Protein AF-A0A2U3EX97-F1 (afdb_monomer_lite)

Sequence (163 aa):
MAGKIGCCSQTVSLWTEAEKDILRATYETGIDTKLICAMLPDRAPQSVTVMARNMGLSRPESIWRQDEIDVLNTYYPAEGKKIAARLPGRGPEAVKLKANELGIKFQGDDLYRVWSEEEWTLLAQNHLLPFARLRELFPQRSRASVSMARRRFRRNMYASHRK

Foldseek 3Di:
DDDDDPCPPPDPDDDDVVLVVLCVVAQAVQHDLVVNCVVVVVDDSVRSVVVCVVVVGHYPLLDQDPVNVVLLQPPCQACNLVCQVVPPSDHSVNSNVVCVVVVNDNCDDQQPHDQDPVNLVLCVVCLPPDLVVQCVVCVSHDSVNSVVSSVVNVVVVVVVVPD

pLDDT: mean 81.88, std 14.7, range [32.34, 94.19]

Structure (mmCIF, N/CA/C/O backbone):
data_AF-A0A2U3EX97-F1
#
_entry.id   AF-A0A2U3EX97-F1
#
loop_
_atom_site.group_PDB
_atom_site.id
_atom_site.type_symbol
_atom_site.label_atom_id
_atom_site.label_alt_id
_atom_site.label_comp_id
_atom_site.label_asym_id
_atom_site.label_entity_id
_atom_site.label_seq_id
_atom_site.pdbx_PDB_ins_code
_atom_site.Cartn_x
_atom_site.Cartn_y
_atom_site.Cartn_z
_atom_site.occupancy
_atom_site.B_iso_or_equiv
_atom_site.auth_seq_id
_atom_site.auth_comp_id
_atom_site.auth_asym_id
_atom_site.auth_atom_id
_atom_site.pdbx_PDB_model_num
ATOM 1 N N . MET A 1 1 ? 63.111 -13.065 -7.209 1.00 34.72 1 MET A N 1
ATOM 2 C CA . MET A 1 1 ? 61.825 -13.683 -7.597 1.00 34.72 1 MET A CA 1
ATOM 3 C C . MET A 1 1 ? 60.706 -12.871 -6.966 1.00 34.72 1 MET A C 1
ATOM 5 O O . MET A 1 1 ? 60.416 -13.056 -5.793 1.00 34.72 1 MET A O 1
ATOM 9 N N . ALA A 1 2 ? 60.181 -11.882 -7.692 1.00 32.34 2 ALA A N 1
ATOM 10 C CA . ALA A 1 2 ? 59.128 -10.999 -7.196 1.00 32.34 2 ALA A CA 1
ATOM 11 C C . ALA A 1 2 ? 57.768 -11.583 -7.594 1.00 32.34 2 ALA A C 1
ATOM 13 O O . ALA A 1 2 ? 57.476 -11.745 -8.777 1.00 32.34 2 ALA A O 1
ATOM 14 N N . GLY A 1 3 ? 56.984 -11.969 -6.591 1.00 35.91 3 GLY A N 1
ATOM 15 C CA . GLY A 1 3 ? 55.645 -12.502 -6.765 1.00 35.91 3 GLY A CA 1
ATOM 16 C C . GLY A 1 3 ? 54.583 -11.406 -6.806 1.00 35.91 3 GLY A C 1
ATOM 17 O O . GLY A 1 3 ? 54.685 -10.403 -6.107 1.00 35.91 3 GLY A O 1
ATOM 18 N N . LYS A 1 4 ? 53.514 -11.714 -7.548 1.00 40.84 4 LYS A N 1
ATOM 19 C CA . LYS A 1 4 ? 52.137 -11.244 -7.336 1.00 40.84 4 LYS A CA 1
ATOM 20 C C . LYS A 1 4 ? 51.886 -9.746 -7.573 1.00 40.84 4 LYS A C 1
ATOM 22 O O . LYS A 1 4 ? 51.848 -8.945 -6.649 1.00 40.84 4 LYS A O 1
ATOM 27 N N . ILE A 1 5 ? 51.520 -9.411 -8.811 1.00 43.66 5 ILE A N 1
ATOM 28 C CA . ILE A 1 5 ? 50.601 -8.295 -9.072 1.00 43.66 5 ILE A CA 1
ATOM 29 C C . ILE A 1 5 ? 49.247 -8.917 -9.406 1.00 43.66 5 ILE A C 1
ATOM 31 O O . ILE A 1 5 ? 48.922 -9.195 -10.557 1.00 43.66 5 ILE A O 1
ATOM 35 N N . GLY A 1 6 ? 48.472 -9.197 -8.359 1.00 39.19 6 GLY A N 1
ATOM 36 C CA . GLY A 1 6 ? 47.030 -9.336 -8.492 1.00 39.19 6 GLY A CA 1
ATOM 37 C C . GLY A 1 6 ? 46.466 -7.942 -8.724 1.00 39.19 6 GLY A C 1
ATOM 38 O O . GLY A 1 6 ? 46.252 -7.200 -7.771 1.00 39.19 6 GLY A O 1
ATOM 39 N N . CYS A 1 7 ? 46.281 -7.562 -9.987 1.00 38.12 7 CYS A N 1
ATOM 40 C CA . CYS A 1 7 ? 45.534 -6.362 -10.325 1.00 38.12 7 CYS A CA 1
ATOM 41 C C . CYS A 1 7 ? 44.044 -6.679 -10.144 1.00 38.12 7 CYS A C 1
ATOM 43 O O . CYS A 1 7 ? 43.340 -7.014 -11.091 1.00 38.12 7 CYS A O 1
ATOM 45 N N . CYS A 1 8 ? 43.562 -6.623 -8.903 1.00 38.41 8 CYS A N 1
ATOM 46 C CA . CYS A 1 8 ? 42.139 -6.453 -8.646 1.00 38.41 8 CYS A CA 1
ATOM 47 C C . CYS A 1 8 ? 41.807 -5.010 -9.030 1.00 38.41 8 CYS A C 1
ATOM 49 O O . CYS A 1 8 ? 41.790 -4.124 -8.176 1.00 38.41 8 CYS A O 1
ATOM 51 N N . SER A 1 9 ? 41.645 -4.748 -10.328 1.00 45.25 9 SER A N 1
ATOM 52 C CA . SER A 1 9 ? 41.264 -3.431 -10.815 1.00 45.25 9 SER A CA 1
ATOM 53 C C . SER A 1 9 ? 39.848 -3.141 -10.331 1.00 45.25 9 SER A C 1
ATOM 55 O O . SER A 1 9 ? 38.862 -3.574 -10.926 1.00 45.25 9 SER A O 1
ATOM 57 N N . GLN A 1 10 ? 39.764 -2.406 -9.229 1.00 47.62 10 GLN A N 1
ATOM 58 C CA . GLN A 1 10 ? 38.627 -1.569 -8.890 1.00 47.62 10 GLN A CA 1
ATOM 59 C C . GLN A 1 10 ? 38.446 -0.562 -10.032 1.00 47.62 10 GLN A C 1
ATOM 61 O O . GLN A 1 10 ? 38.915 0.571 -9.968 1.00 47.62 10 GLN A O 1
ATOM 66 N N . THR A 1 11 ? 37.810 -0.984 -11.121 1.00 43.31 11 THR A N 1
ATOM 67 C CA . THR A 1 11 ? 37.263 -0.049 -12.090 1.00 43.31 11 THR A CA 1
ATOM 68 C C . THR A 1 11 ? 35.948 0.428 -11.504 1.00 43.31 11 THR A C 1
ATOM 70 O O . THR A 1 11 ? 35.004 -0.332 -11.294 1.00 43.31 11 THR A O 1
ATOM 73 N N . VAL A 1 12 ? 35.893 1.712 -11.179 1.00 52.75 12 VAL A N 1
ATOM 74 C CA . VAL A 1 12 ? 34.630 2.427 -11.023 1.00 52.75 12 VAL A CA 1
ATOM 75 C C . VAL A 1 12 ? 33.887 2.200 -12.341 1.00 52.75 12 VAL A C 1
ATOM 77 O O . VAL A 1 12 ? 34.298 2.724 -13.373 1.00 52.75 12 VAL A O 1
ATOM 80 N N . SER A 1 13 ? 32.917 1.285 -12.352 1.00 59.75 13 SER A N 1
ATOM 81 C CA . SER A 1 13 ? 32.457 0.624 -13.573 1.00 59.75 13 SER A CA 1
ATOM 82 C C . SER A 1 13 ? 31.636 1.577 -14.447 1.00 59.75 13 SER A C 1
ATOM 84 O O . SER A 1 13 ? 30.403 1.592 -14.374 1.00 59.75 13 SER A O 1
ATOM 86 N N . LEU A 1 14 ? 32.308 2.391 -15.258 1.00 82.12 14 LEU A N 1
ATOM 87 C CA . LEU A 1 14 ? 31.678 3.241 -16.261 1.00 82.12 14 LEU A CA 1
ATOM 88 C C . LEU A 1 14 ? 30.844 2.359 -17.200 1.00 82.12 14 LEU A C 1
ATOM 90 O O . LEU A 1 14 ? 31.286 1.297 -17.637 1.00 82.12 14 LEU A O 1
ATOM 94 N N . TRP A 1 15 ? 29.600 2.760 -17.445 1.00 86.19 15 TRP A N 1
ATOM 95 C CA . TRP A 1 15 ? 28.727 2.107 -18.417 1.00 86.19 15 TRP A CA 1
ATOM 96 C C . TRP A 1 15 ? 29.204 2.444 -19.826 1.00 86.19 15 TRP A C 1
ATOM 98 O O . TRP A 1 15 ? 29.261 3.622 -20.193 1.00 86.19 15 TRP A O 1
ATOM 108 N N . THR A 1 16 ? 29.547 1.419 -20.601 1.00 89.75 16 THR A N 1
ATOM 109 C CA . THR A 1 16 ? 29.952 1.573 -22.001 1.00 89.75 16 THR A CA 1
ATOM 110 C C . THR A 1 16 ? 28.750 1.944 -22.868 1.00 89.75 16 THR A C 1
ATOM 112 O O . THR A 1 16 ? 27.602 1.682 -22.505 1.00 89.75 16 THR A O 1
ATOM 115 N N . GLU A 1 17 ? 28.993 2.566 -24.023 1.00 88.44 17 GLU A N 1
ATOM 116 C CA . GLU A 1 17 ? 27.893 2.953 -24.915 1.00 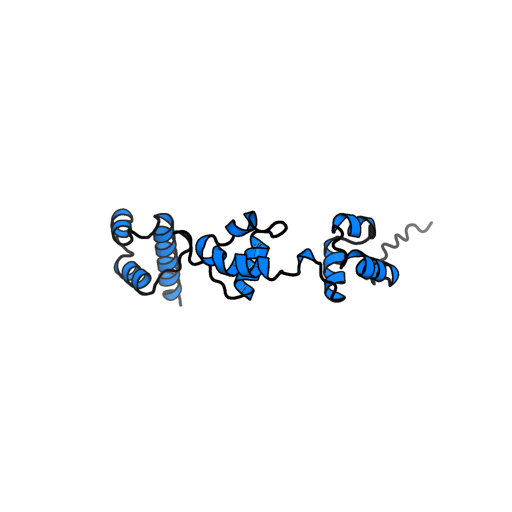88.44 17 GLU A CA 1
ATOM 117 C C . GLU A 1 17 ? 27.167 1.730 -25.491 1.00 88.44 17 GLU A C 1
ATOM 119 O O . GLU A 1 17 ? 25.944 1.733 -25.546 1.00 88.44 17 GLU A O 1
ATOM 124 N N . ALA A 1 18 ? 27.887 0.635 -25.757 1.00 87.38 18 ALA A N 1
ATOM 125 C CA . ALA A 1 18 ? 27.289 -0.630 -26.184 1.00 87.38 18 ALA A CA 1
ATOM 126 C C . ALA A 1 18 ? 26.319 -1.209 -25.135 1.00 87.38 18 ALA A C 1
ATOM 128 O O . ALA A 1 18 ? 25.223 -1.650 -25.474 1.00 87.38 18 ALA A O 1
ATOM 129 N N . GLU A 1 19 ? 26.676 -1.169 -23.845 1.00 90.44 19 GLU A N 1
ATOM 130 C CA . GLU A 1 19 ? 25.770 -1.611 -22.774 1.00 90.44 19 GLU A CA 1
ATOM 131 C C . GLU A 1 19 ? 24.531 -0.707 -22.671 1.00 90.44 19 GLU A C 1
ATOM 133 O O . GLU A 1 19 ? 23.425 -1.193 -22.433 1.00 90.44 19 GLU A O 1
ATOM 138 N N . LYS A 1 20 ? 24.689 0.606 -22.880 1.00 90.88 20 LYS A N 1
ATOM 139 C CA . LYS A 1 20 ? 23.564 1.553 -22.916 1.00 90.88 20 LYS A CA 1
ATOM 140 C C . LYS A 1 20 ? 22.661 1.333 -24.128 1.00 90.88 20 LYS A C 1
ATOM 142 O O . LYS A 1 20 ? 21.446 1.431 -23.981 1.00 90.88 20 LYS A O 1
ATOM 147 N N . ASP A 1 21 ? 23.221 1.013 -25.290 1.00 90.81 21 ASP A N 1
ATOM 148 C CA . ASP A 1 21 ? 22.458 0.680 -26.496 1.00 90.81 21 ASP A CA 1
ATOM 149 C C . ASP A 1 21 ? 21.619 -0.581 -26.298 1.00 90.81 21 ASP A C 1
ATOM 151 O O . ASP A 1 21 ? 20.445 -0.601 -26.669 1.00 90.81 21 ASP A O 1
ATOM 155 N N . ILE A 1 22 ? 22.168 -1.592 -25.613 1.00 90.81 22 ILE A N 1
ATOM 156 C CA . ILE A 1 22 ? 21.398 -2.770 -25.193 1.00 90.81 22 ILE A CA 1
ATOM 157 C C . ILE A 1 22 ? 20.215 -2.340 -24.319 1.00 90.81 22 ILE A C 1
ATOM 159 O O . ILE A 1 22 ? 19.094 -2.786 -24.564 1.00 90.81 22 ILE A O 1
ATOM 163 N N . LEU A 1 23 ? 20.411 -1.451 -23.337 1.00 90.06 23 LEU A N 1
ATOM 164 C CA . LEU A 1 23 ? 19.303 -0.954 -22.512 1.00 90.06 23 LEU A CA 1
ATOM 165 C C . LEU A 1 23 ? 18.257 -0.197 -23.340 1.00 90.06 23 LEU A C 1
ATOM 167 O O . LEU A 1 23 ? 17.071 -0.471 -23.184 1.00 90.06 23 LEU A O 1
ATOM 171 N N . ARG A 1 24 ? 18.659 0.696 -24.252 1.00 90.00 24 ARG A N 1
ATOM 172 C CA . ARG A 1 24 ? 17.718 1.417 -25.133 1.00 90.00 24 ARG A CA 1
ATOM 173 C C . ARG A 1 24 ? 16.888 0.449 -25.981 1.00 90.00 24 ARG A C 1
ATOM 175 O O . ARG A 1 24 ? 15.677 0.604 -26.074 1.00 90.00 24 ARG A O 1
ATOM 182 N N . ALA A 1 25 ? 17.521 -0.577 -26.548 1.00 87.69 25 ALA A N 1
ATOM 183 C CA . ALA A 1 25 ? 16.855 -1.539 -27.425 1.00 87.69 25 ALA A CA 1
ATOM 184 C C . ALA A 1 25 ? 15.965 -2.553 -26.679 1.00 87.69 25 ALA A C 1
ATOM 186 O O . ALA A 1 25 ? 15.012 -3.079 -27.253 1.00 87.69 25 ALA A O 1
ATOM 187 N N . THR A 1 26 ? 16.270 -2.863 -25.414 1.00 87.38 26 THR A N 1
ATOM 188 C CA . THR A 1 26 ? 15.622 -3.975 -24.687 1.00 87.38 26 THR A CA 1
ATOM 189 C C . THR A 1 26 ? 14.701 -3.542 -23.550 1.00 87.38 26 THR A C 1
ATOM 191 O O . THR A 1 26 ? 13.755 -4.254 -23.216 1.00 87.38 26 THR A O 1
ATOM 194 N N . TYR A 1 27 ? 14.945 -2.389 -22.927 1.00 83.94 27 TYR A N 1
ATOM 195 C CA . TYR A 1 27 ? 14.246 -2.013 -21.697 1.00 83.94 27 TYR A CA 1
ATOM 196 C C . TYR A 1 27 ? 12.827 -1.493 -21.963 1.00 83.94 27 TYR A C 1
ATOM 198 O O . TYR A 1 27 ? 11.905 -1.784 -21.198 1.00 83.94 27 TYR A O 1
ATOM 206 N N . GLU A 1 28 ? 12.634 -0.777 -23.073 1.00 78.25 28 GLU A N 1
ATOM 207 C CA . GLU A 1 28 ? 11.329 -0.249 -23.500 1.00 78.25 28 GLU A CA 1
ATOM 208 C C . GLU A 1 28 ? 10.490 -1.280 -24.267 1.00 78.25 28 GLU A C 1
ATOM 210 O O . GLU A 1 28 ? 9.277 -1.130 -24.381 1.00 78.25 28 GLU A O 1
ATOM 215 N N . THR A 1 29 ? 11.099 -2.371 -24.741 1.00 79.94 29 THR A N 1
ATOM 216 C CA . THR A 1 29 ? 10.399 -3.438 -25.478 1.00 79.94 29 THR A CA 1
ATOM 217 C C . THR A 1 29 ? 9.685 -4.437 -24.565 1.00 79.94 29 THR A C 1
ATOM 219 O O . THR A 1 29 ? 8.958 -5.301 -25.048 1.00 79.94 29 THR A O 1
ATOM 222 N N . GLY A 1 30 ? 9.840 -4.307 -23.242 1.00 72.12 30 GLY A N 1
ATOM 223 C CA . GLY A 1 30 ? 9.180 -5.176 -22.261 1.00 72.12 30 GLY A CA 1
ATOM 224 C C . GLY A 1 30 ? 9.848 -6.541 -22.085 1.00 72.12 30 GLY A C 1
ATOM 225 O O . GLY A 1 30 ? 9.228 -7.456 -21.551 1.00 72.12 30 GLY A O 1
ATOM 226 N N . ILE A 1 31 ? 11.105 -6.690 -22.513 1.00 80.50 31 ILE A N 1
ATOM 227 C CA . ILE A 1 31 ? 11.883 -7.917 -22.311 1.00 80.50 31 ILE A CA 1
ATOM 228 C C . ILE A 1 31 ? 12.128 -8.152 -20.808 1.00 80.50 31 ILE A C 1
ATOM 230 O O . ILE A 1 31 ? 12.417 -7.225 -20.042 1.00 80.50 31 ILE A O 1
ATOM 234 N N . ASP A 1 32 ? 12.035 -9.418 -20.380 1.00 79.12 32 ASP A N 1
ATOM 235 C CA . ASP A 1 32 ? 12.261 -9.820 -18.988 1.00 79.12 32 ASP A CA 1
ATOM 236 C C . ASP A 1 32 ? 13.662 -9.399 -18.505 1.00 79.12 32 ASP A C 1
ATOM 238 O O . ASP A 1 32 ? 14.669 -9.551 -19.201 1.00 79.12 32 ASP A O 1
ATOM 242 N N . THR A 1 33 ? 13.746 -8.900 -17.268 1.00 78.69 33 THR A N 1
ATOM 243 C CA . THR A 1 33 ? 15.005 -8.458 -16.646 1.00 78.69 33 THR A CA 1
ATOM 244 C C . THR A 1 33 ? 16.077 -9.537 -16.661 1.00 78.69 33 THR A C 1
ATOM 246 O O . THR A 1 33 ? 17.248 -9.209 -16.813 1.00 78.69 33 THR A O 1
ATOM 249 N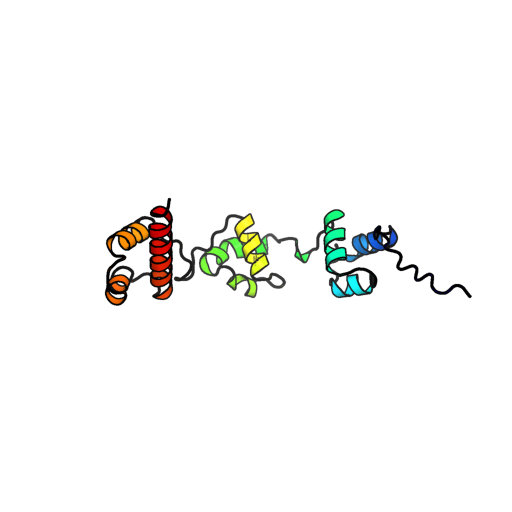 N . LYS A 1 34 ? 15.707 -10.812 -16.522 1.00 81.62 34 LYS A N 1
ATOM 250 C CA . LYS A 1 34 ? 16.634 -11.947 -16.562 1.00 81.62 34 LYS A CA 1
ATOM 251 C C . LYS A 1 34 ? 17.311 -12.072 -17.921 1.00 81.62 34 LYS A C 1
ATOM 253 O O . LYS A 1 34 ? 18.508 -12.330 -17.962 1.00 81.62 34 LYS A O 1
ATOM 258 N N . LEU A 1 35 ? 16.573 -11.851 -19.009 1.00 84.81 35 LEU A N 1
ATOM 259 C CA . LEU A 1 35 ? 17.128 -11.869 -20.363 1.00 84.81 35 LEU A CA 1
ATOM 260 C C . LEU A 1 35 ? 18.056 -10.671 -20.582 1.00 84.81 35 LEU A C 1
ATOM 262 O O . LEU A 1 35 ? 19.160 -10.847 -21.084 1.00 84.81 35 LEU A O 1
ATOM 266 N N . ILE A 1 36 ? 17.673 -9.484 -20.103 1.00 86.44 36 ILE A N 1
ATOM 267 C CA . ILE A 1 36 ? 18.546 -8.298 -20.143 1.00 86.44 36 ILE A CA 1
ATOM 268 C C . ILE A 1 36 ? 19.835 -8.540 -19.337 1.00 86.44 36 ILE A C 1
ATOM 270 O O . ILE A 1 36 ? 20.922 -8.201 -19.791 1.00 86.44 36 ILE A O 1
ATOM 274 N N . CYS A 1 37 ? 19.742 -9.179 -18.166 1.00 86.06 37 CYS A N 1
ATOM 275 C CA . CYS A 1 37 ? 20.913 -9.534 -17.358 1.00 86.06 37 CYS A CA 1
ATOM 276 C C . CYS A 1 37 ? 21.784 -10.603 -18.032 1.00 86.06 37 CYS A C 1
ATOM 278 O O . CYS A 1 37 ? 22.997 -10.576 -17.872 1.00 86.06 37 CYS A O 1
ATOM 280 N N . ALA A 1 38 ? 21.202 -11.517 -18.813 1.00 87.12 38 ALA A N 1
ATOM 281 C CA . ALA A 1 38 ? 21.973 -12.477 -19.601 1.00 87.12 38 ALA A CA 1
ATOM 282 C C . ALA A 1 38 ? 22.768 -11.797 -20.733 1.00 87.12 38 ALA A C 1
ATOM 284 O O . ALA A 1 38 ? 23.856 -12.255 -21.070 1.00 87.12 38 ALA A O 1
ATOM 285 N N . MET A 1 39 ? 22.260 -10.687 -21.282 1.00 85.88 39 MET A N 1
ATOM 286 C CA . MET A 1 39 ? 22.976 -9.847 -22.256 1.00 85.88 39 MET A CA 1
ATOM 287 C C . MET A 1 39 ? 24.037 -8.942 -21.605 1.00 85.88 39 MET A C 1
ATOM 289 O O . MET A 1 39 ? 24.884 -8.396 -22.306 1.00 85.88 39 MET A O 1
ATOM 293 N N . LEU A 1 40 ? 23.997 -8.787 -20.277 1.00 88.19 40 LEU A N 1
ATOM 294 C CA . LEU A 1 40 ? 24.896 -7.951 -19.476 1.00 88.19 40 LEU A CA 1
ATOM 295 C C . LEU A 1 40 ? 25.463 -8.755 -18.285 1.00 88.19 40 LEU A C 1
ATOM 297 O O . LEU A 1 40 ? 25.200 -8.401 -17.132 1.00 88.19 40 LEU A O 1
ATOM 301 N N . PRO A 1 41 ? 26.220 -9.844 -18.529 1.00 80.12 41 PRO A N 1
ATOM 302 C CA . PRO A 1 41 ? 26.597 -10.807 -17.490 1.00 80.12 41 PRO A CA 1
ATOM 303 C C . PRO A 1 41 ? 27.489 -10.210 -16.391 1.00 80.12 41 PRO A C 1
ATOM 305 O O . PRO A 1 41 ? 27.437 -10.655 -15.246 1.00 80.12 41 PRO A O 1
ATOM 308 N N . ASP A 1 42 ? 28.251 -9.162 -16.711 1.00 83.75 42 ASP A N 1
ATOM 309 C CA . ASP A 1 42 ? 29.126 -8.463 -15.764 1.00 83.75 42 ASP A CA 1
ATOM 310 C C . ASP A 1 42 ? 28.383 -7.419 -14.907 1.00 83.75 42 ASP A C 1
ATOM 312 O O . ASP A 1 42 ? 28.977 -6.761 -14.046 1.00 83.75 42 ASP A O 1
ATOM 316 N N . ARG A 1 43 ? 27.071 -7.234 -15.119 1.00 85.12 43 ARG A N 1
ATOM 317 C CA . ARG A 1 43 ? 26.252 -6.250 -14.402 1.00 85.12 43 ARG A CA 1
ATOM 318 C C . ARG A 1 43 ? 25.251 -6.935 -13.482 1.00 85.12 43 ARG A C 1
ATOM 320 O O . ARG A 1 43 ? 24.408 -7.726 -13.893 1.00 85.12 43 ARG A O 1
ATOM 327 N N . ALA A 1 44 ? 25.273 -6.541 -12.210 1.00 86.38 44 ALA A N 1
ATOM 328 C CA . ALA A 1 44 ? 24.247 -6.958 -11.263 1.00 86.38 44 ALA A CA 1
ATOM 329 C C . ALA A 1 44 ? 22.850 -6.448 -11.701 1.00 86.38 44 ALA A C 1
ATOM 331 O O . ALA A 1 44 ? 22.738 -5.292 -12.123 1.00 86.38 44 ALA A O 1
ATOM 332 N N . PRO A 1 45 ? 21.761 -7.220 -11.503 1.00 85.25 45 PRO A N 1
ATOM 333 C CA . PRO A 1 45 ? 20.404 -6.826 -11.915 1.00 85.25 45 PRO A CA 1
ATOM 334 C C . PRO A 1 45 ? 19.934 -5.474 -11.356 1.00 85.25 45 PRO A C 1
ATOM 336 O O . PRO A 1 45 ? 19.240 -4.700 -12.018 1.00 85.25 45 PRO A O 1
ATOM 339 N N . GLN A 1 46 ? 20.341 -5.158 -10.124 1.00 83.88 46 GLN A N 1
ATOM 340 C CA . GLN A 1 46 ? 20.048 -3.863 -9.510 1.00 83.88 46 GLN A CA 1
ATOM 341 C C . GLN A 1 46 ? 20.784 -2.715 -10.216 1.00 83.88 46 GLN A C 1
ATOM 343 O O . GLN A 1 46 ? 20.197 -1.656 -10.409 1.00 83.88 46 GLN A O 1
ATOM 348 N N . SER A 1 47 ? 22.026 -2.933 -10.663 1.00 88.38 47 SER A N 1
ATOM 349 C CA . SER A 1 47 ? 22.807 -1.940 -11.416 1.00 88.38 47 SER A CA 1
ATOM 350 C C . SER A 1 47 ? 22.162 -1.636 -12.770 1.00 88.38 47 SER A C 1
ATOM 352 O O . SER A 1 47 ? 22.012 -0.471 -13.128 1.00 88.38 47 SER A O 1
ATOM 354 N N . VAL A 1 48 ? 21.681 -2.670 -13.470 1.00 89.00 48 VAL A N 1
ATOM 355 C CA . VAL A 1 48 ? 20.900 -2.546 -14.716 1.00 89.00 48 VAL A CA 1
ATOM 356 C C . VAL A 1 48 ? 19.656 -1.679 -14.505 1.00 89.00 48 VAL A C 1
ATOM 358 O O . VAL A 1 48 ? 19.406 -0.744 -15.262 1.00 89.00 48 VAL A O 1
ATOM 361 N N . THR A 1 49 ? 18.904 -1.948 -13.434 1.00 86.19 49 THR A N 1
ATOM 362 C CA . THR A 1 49 ? 17.678 -1.204 -13.099 1.00 86.19 49 THR A CA 1
ATOM 363 C C . THR A 1 49 ? 17.974 0.265 -12.777 1.00 86.19 49 THR A C 1
ATOM 365 O O . THR A 1 49 ? 17.270 1.163 -13.240 1.00 86.19 49 THR A O 1
ATOM 368 N N . VAL A 1 50 ? 19.027 0.526 -11.994 1.00 87.19 50 VAL A N 1
ATOM 369 C CA . VAL A 1 50 ? 19.463 1.887 -11.647 1.00 87.19 50 VAL A CA 1
ATOM 370 C C . VAL A 1 50 ? 19.934 2.640 -12.889 1.00 87.19 50 VAL A C 1
ATOM 372 O O . VAL A 1 50 ? 19.546 3.791 -13.077 1.00 87.19 50 VAL A O 1
ATOM 375 N N . MET A 1 51 ? 20.718 2.002 -13.761 1.00 90.25 51 MET A N 1
ATOM 376 C CA . MET A 1 51 ? 21.198 2.642 -14.982 1.00 90.25 51 MET A CA 1
ATOM 377 C C . MET A 1 51 ? 20.056 2.980 -15.937 1.00 90.25 51 MET A C 1
ATOM 379 O O . MET A 1 51 ? 19.989 4.106 -16.421 1.00 90.25 51 MET A O 1
ATOM 383 N N . ALA A 1 52 ? 19.128 2.050 -16.160 1.00 88.38 52 ALA A N 1
ATOM 384 C CA . ALA A 1 52 ? 17.961 2.301 -16.995 1.00 88.38 52 ALA A CA 1
ATOM 385 C C . ALA A 1 52 ? 17.147 3.496 -16.477 1.00 88.38 52 ALA A C 1
ATOM 387 O O . ALA A 1 52 ? 16.803 4.390 -17.249 1.00 88.38 52 ALA A O 1
ATOM 388 N N . ARG A 1 53 ? 16.945 3.585 -15.154 1.00 85.94 53 ARG A N 1
ATOM 389 C CA . ARG A 1 53 ? 16.307 4.747 -14.520 1.00 85.94 53 ARG A CA 1
ATOM 390 C C . ARG A 1 53 ? 17.095 6.042 -14.740 1.00 85.94 53 ARG A C 1
ATOM 392 O O . ARG A 1 53 ? 16.486 7.061 -15.049 1.00 85.94 53 ARG A O 1
ATOM 399 N N . ASN A 1 54 ? 18.422 6.018 -14.599 1.00 88.62 54 ASN A N 1
ATOM 400 C CA . ASN A 1 54 ? 19.280 7.185 -14.847 1.00 88.62 54 ASN A CA 1
ATOM 401 C C . ASN A 1 54 ? 19.227 7.649 -16.311 1.00 88.62 54 ASN A C 1
ATOM 403 O O . ASN A 1 54 ? 19.389 8.834 -16.582 1.00 88.62 54 ASN A O 1
ATOM 407 N N . MET A 1 55 ? 18.981 6.727 -17.243 1.00 88.81 55 MET A N 1
ATOM 408 C CA . MET A 1 55 ? 18.774 7.011 -18.666 1.00 88.81 55 MET A CA 1
ATOM 409 C C . MET A 1 55 ? 17.335 7.431 -19.006 1.00 88.81 55 MET A C 1
ATOM 411 O O . MET A 1 55 ? 17.054 7.704 -20.168 1.00 88.81 55 MET A O 1
ATOM 415 N N . GLY A 1 56 ? 16.422 7.466 -18.029 1.00 85.25 56 GLY A N 1
ATOM 416 C CA . GLY A 1 56 ? 15.006 7.770 -18.252 1.00 85.25 56 GLY A CA 1
ATOM 417 C C . GLY A 1 56 ? 14.202 6.636 -18.899 1.00 85.25 56 GLY A C 1
ATOM 418 O O . GLY A 1 56 ? 13.037 6.838 -19.231 1.00 85.25 56 GLY A O 1
ATOM 419 N N . LEU A 1 57 ? 14.784 5.443 -19.049 1.00 86.00 57 LEU A N 1
ATOM 420 C CA . LEU A 1 57 ? 14.116 4.292 -19.651 1.00 86.00 57 LEU A CA 1
ATOM 421 C C . LEU A 1 57 ? 13.069 3.729 -18.687 1.00 86.00 57 LEU A C 1
ATOM 423 O O . LEU A 1 57 ? 13.339 3.495 -17.504 1.00 86.00 57 LEU A O 1
ATOM 427 N N . SER A 1 58 ? 11.874 3.469 -19.210 1.00 78.56 58 SER A N 1
ATOM 428 C CA . SER A 1 58 ? 10.746 2.935 -18.447 1.00 78.56 58 SER A CA 1
ATOM 429 C C . SER A 1 58 ? 10.190 1.691 -19.119 1.00 78.56 58 SER A C 1
ATOM 431 O O . SER A 1 58 ? 10.141 1.590 -20.340 1.00 78.56 58 SER A O 1
ATOM 433 N N . ARG A 1 59 ? 9.752 0.723 -18.313 1.00 77.44 59 ARG A N 1
ATOM 434 C CA . ARG A 1 59 ? 9.147 -0.500 -18.845 1.00 77.44 59 ARG A CA 1
ATOM 435 C C . ARG A 1 59 ? 7.693 -0.258 -19.241 1.00 77.44 59 ARG A C 1
ATOM 437 O O . ARG A 1 59 ? 7.002 0.434 -18.492 1.00 77.44 59 ARG A O 1
ATOM 444 N N . PRO A 1 60 ? 7.180 -0.917 -20.294 1.00 69.19 60 PRO A N 1
ATOM 445 C CA . PRO A 1 60 ? 5.753 -0.909 -20.619 1.00 69.19 60 PRO A CA 1
ATOM 446 C C . PRO A 1 60 ? 4.884 -1.363 -19.443 1.00 69.19 60 PRO A C 1
ATOM 448 O O . PRO A 1 60 ? 3.867 -0.748 -19.147 1.00 69.19 60 PRO A O 1
ATOM 451 N N . GLU A 1 61 ? 5.334 -2.377 -18.698 1.00 66.88 61 GLU A N 1
ATOM 452 C CA 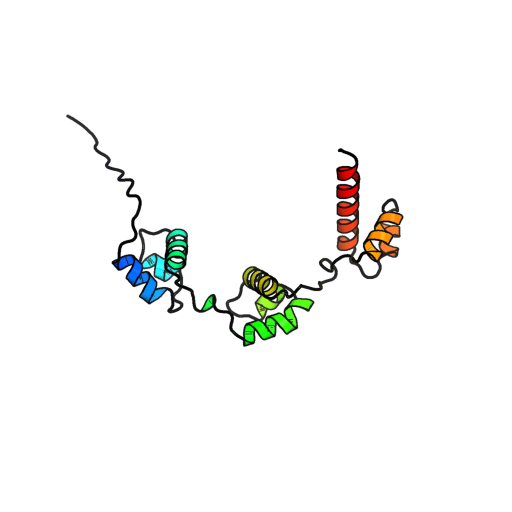. GLU A 1 61 ? 4.673 -2.843 -17.473 1.00 66.88 61 GLU A CA 1
ATOM 453 C C . GLU A 1 61 ? 4.659 -1.791 -16.359 1.00 66.88 61 GLU A C 1
ATOM 455 O O . GLU A 1 61 ? 3.867 -1.895 -15.437 1.00 66.88 61 GLU A O 1
ATOM 460 N N . SER A 1 62 ? 5.512 -0.765 -16.397 1.00 68.38 62 SER A N 1
ATOM 461 C CA . SER A 1 62 ? 5.464 0.344 -15.437 1.00 68.38 62 SER A CA 1
ATOM 462 C C . SER A 1 62 ? 4.384 1.371 -15.782 1.00 68.38 62 SER A C 1
ATOM 464 O O . SER A 1 62 ? 3.992 2.152 -14.913 1.00 68.38 62 SER A O 1
ATOM 466 N N . ILE A 1 63 ? 3.911 1.393 -17.030 1.00 80.44 63 ILE A N 1
ATOM 467 C CA . ILE A 1 63 ? 2.919 2.353 -17.509 1.00 80.44 63 ILE A CA 1
ATOM 468 C C . ILE A 1 63 ? 1.546 1.843 -17.100 1.00 80.44 63 ILE A C 1
ATOM 470 O O . ILE A 1 63 ? 1.126 0.781 -17.543 1.00 80.44 63 ILE A O 1
ATOM 474 N N . TRP A 1 64 ? 0.859 2.580 -16.231 1.00 84.56 64 TRP A N 1
ATOM 475 C CA . TRP A 1 64 ? -0.523 2.283 -15.864 1.00 84.56 64 TRP A CA 1
ATOM 476 C C . TRP A 1 64 ? -1.452 2.709 -16.987 1.00 84.56 64 TRP A C 1
ATOM 478 O O . TRP A 1 64 ? -1.485 3.886 -17.349 1.00 84.56 64 TRP A O 1
ATOM 488 N N . ARG A 1 65 ? -2.188 1.749 -17.535 1.00 86.62 65 ARG A N 1
ATOM 489 C CA . ARG A 1 65 ? -3.194 2.018 -18.556 1.00 86.62 65 ARG A CA 1
ATOM 490 C C . ARG A 1 65 ? -4.462 2.586 -17.917 1.00 86.62 65 ARG A C 1
ATOM 492 O O . ARG A 1 65 ? -4.699 2.415 -16.720 1.00 86.62 65 ARG A O 1
ATOM 499 N N . GLN A 1 66 ? -5.276 3.270 -18.717 1.00 87.69 66 GLN A N 1
ATOM 500 C CA . GLN A 1 66 ? -6.487 3.922 -18.215 1.00 87.69 66 GLN A CA 1
ATOM 501 C C . GLN A 1 66 ? -7.496 2.913 -17.647 1.00 87.69 66 GLN A C 1
ATOM 503 O O . GLN A 1 66 ? -8.048 3.148 -16.582 1.00 87.69 66 GLN A O 1
ATOM 508 N N . ASP A 1 67 ? -7.649 1.753 -18.282 1.00 88.12 67 ASP A N 1
ATOM 509 C CA . ASP A 1 67 ? -8.480 0.646 -17.798 1.00 88.12 67 ASP A CA 1
ATOM 510 C C . ASP A 1 67 ? -8.014 0.122 -16.430 1.00 88.12 67 ASP A C 1
ATOM 512 O O . ASP A 1 67 ? -8.828 -0.108 -15.535 1.00 88.12 67 ASP A O 1
ATOM 516 N N . GLU A 1 68 ? -6.702 0.001 -16.212 1.00 90.56 68 GLU A N 1
ATOM 517 C CA . GLU A 1 68 ? -6.152 -0.388 -14.907 1.00 90.56 68 GLU A CA 1
ATOM 518 C C . GLU A 1 68 ? -6.414 0.680 -13.827 1.00 90.56 68 GLU A C 1
ATOM 520 O O . GLU A 1 68 ? -6.666 0.349 -12.663 1.00 90.56 68 GLU A O 1
ATOM 525 N N . ILE A 1 69 ? -6.370 1.962 -14.205 1.00 92.19 69 ILE A N 1
ATOM 526 C CA . ILE A 1 69 ? -6.690 3.097 -13.326 1.00 92.19 69 ILE A CA 1
ATOM 527 C C . ILE A 1 69 ? -8.185 3.110 -12.978 1.00 92.19 69 ILE A C 1
ATOM 529 O O . ILE A 1 69 ? -8.543 3.340 -11.822 1.00 92.19 69 ILE A O 1
ATOM 533 N N . ASP A 1 70 ? -9.061 2.818 -13.934 1.00 93.06 70 ASP A N 1
ATOM 534 C CA . ASP A 1 70 ? -10.508 2.756 -13.715 1.00 93.06 70 ASP A CA 1
ATOM 535 C C . ASP A 1 70 ? -10.874 1.602 -12.765 1.00 93.06 70 ASP A C 1
ATOM 537 O O . ASP A 1 70 ? -11.689 1.763 -11.847 1.00 93.06 70 ASP A O 1
ATOM 541 N N . VAL A 1 71 ? -10.195 0.458 -12.904 1.00 92.69 71 VAL A N 1
ATOM 542 C CA . VAL A 1 71 ? -10.294 -0.670 -11.964 1.00 92.69 71 VAL A CA 1
ATOM 543 C C . VAL A 1 71 ? -9.812 -0.269 -10.566 1.00 92.69 71 VAL A C 1
ATOM 545 O O . VAL A 1 71 ? -10.482 -0.577 -9.578 1.00 92.69 71 VAL A O 1
ATOM 548 N N . LEU A 1 72 ? -8.686 0.444 -10.455 1.00 93.00 72 LEU A N 1
ATOM 549 C CA . LEU A 1 72 ? -8.202 0.986 -9.180 1.00 93.00 72 LEU A CA 1
ATOM 550 C C . LEU A 1 72 ? -9.240 1.910 -8.530 1.00 93.00 72 LEU A C 1
ATOM 552 O O . LEU A 1 72 ? -9.572 1.715 -7.363 1.00 93.00 72 LEU A O 1
ATOM 556 N N . ASN A 1 73 ? -9.780 2.877 -9.271 1.00 91.62 73 ASN A N 1
ATOM 557 C CA . ASN A 1 73 ? -10.776 3.824 -8.760 1.00 91.62 73 ASN A CA 1
ATOM 558 C C . ASN A 1 73 ? -12.034 3.122 -8.244 1.00 91.62 73 ASN A C 1
ATOM 560 O O . ASN A 1 73 ? -12.557 3.478 -7.188 1.00 91.62 73 ASN A O 1
ATOM 564 N N . THR A 1 74 ? -12.489 2.101 -8.966 1.00 91.88 74 THR A N 1
ATOM 565 C CA . THR A 1 74 ? -13.738 1.402 -8.659 1.00 91.88 74 THR A CA 1
ATOM 566 C C . THR A 1 74 ? -13.583 0.436 -7.484 1.00 91.88 74 THR A C 1
ATOM 568 O O . THR A 1 74 ? -14.415 0.413 -6.579 1.00 91.88 74 THR A O 1
ATOM 571 N N . TYR A 1 75 ? -12.514 -0.367 -7.472 1.00 90.62 75 TYR A N 1
ATOM 572 C CA . TYR A 1 75 ? -12.420 -1.528 -6.580 1.00 90.62 75 TYR A CA 1
ATOM 573 C C . TYR A 1 75 ? -11.422 -1.359 -5.432 1.00 90.62 75 TYR A C 1
ATOM 575 O O . TYR A 1 75 ? -11.580 -1.999 -4.389 1.00 90.62 75 TYR A O 1
ATOM 583 N N . TYR A 1 76 ? -10.411 -0.492 -5.559 1.00 91.31 76 TYR A N 1
ATOM 584 C CA . TYR A 1 76 ? -9.419 -0.304 -4.496 1.00 91.31 76 TYR A CA 1
ATOM 585 C C . TYR A 1 76 ? -10.017 0.198 -3.171 1.00 91.31 76 TYR A C 1
ATOM 587 O O . TYR A 1 76 ? -9.564 -0.283 -2.130 1.00 91.31 76 TYR A O 1
ATOM 595 N N . PRO A 1 77 ? -11.029 1.093 -3.133 1.00 88.06 77 PRO A N 1
ATOM 596 C CA . PRO A 1 77 ? -11.632 1.518 -1.868 1.00 88.06 77 PRO A CA 1
ATOM 597 C C . PRO A 1 77 ? -12.187 0.358 -1.028 1.00 88.06 77 PRO A C 1
ATOM 599 O O . PRO A 1 77 ? -12.055 0.392 0.196 1.00 88.06 77 PRO A O 1
ATOM 602 N N . ALA A 1 78 ? -12.734 -0.680 -1.673 1.00 85.56 78 ALA A N 1
ATOM 603 C CA . ALA A 1 78 ? -13.386 -1.817 -1.017 1.00 85.56 78 ALA A CA 1
ATOM 604 C C . ALA A 1 78 ? -12.478 -3.050 -0.848 1.00 85.56 78 ALA A C 1
ATOM 606 O O . ALA A 1 78 ? -12.507 -3.703 0.192 1.00 85.56 78 ALA A O 1
ATOM 607 N N . GLU A 1 79 ? -11.649 -3.377 -1.843 1.00 87.06 79 GLU A N 1
ATOM 608 C CA . GLU A 1 79 ? -10.816 -4.593 -1.854 1.00 87.06 79 GLU A CA 1
ATOM 609 C C . GLU A 1 79 ? -9.341 -4.315 -1.500 1.00 87.06 79 GLU A C 1
ATOM 611 O O . GLU A 1 79 ? -8.584 -5.225 -1.134 1.00 87.06 79 GLU A O 1
ATOM 616 N N . GLY A 1 80 ? -8.909 -3.054 -1.583 1.00 87.75 80 GLY A N 1
ATOM 617 C CA . GLY A 1 80 ? -7.537 -2.637 -1.314 1.00 87.75 80 GLY A CA 1
ATOM 618 C C . GLY A 1 80 ? -6.549 -3.357 -2.223 1.00 87.75 80 GLY A C 1
ATOM 619 O O . GLY A 1 80 ? -6.750 -3.476 -3.426 1.00 87.75 80 GLY A O 1
ATOM 620 N N . LYS A 1 81 ? -5.473 -3.904 -1.649 1.00 89.31 81 LYS A N 1
ATOM 621 C CA . LYS A 1 81 ? -4.443 -4.614 -2.428 1.00 89.31 81 LYS A CA 1
ATOM 622 C C . LYS A 1 81 ? -4.926 -5.921 -3.067 1.00 89.31 81 LYS A C 1
ATOM 624 O O . LYS A 1 81 ? -4.224 -6.453 -3.925 1.00 89.31 81 LYS A O 1
ATOM 629 N N . LYS A 1 82 ? -6.084 -6.457 -2.654 1.00 88.88 82 LYS A N 1
ATOM 630 C CA . LYS A 1 82 ? -6.624 -7.715 -3.199 1.00 88.88 82 LYS A CA 1
ATOM 631 C C . LYS A 1 82 ? -6.986 -7.580 -4.685 1.00 88.88 82 LYS A C 1
ATOM 633 O O . LYS A 1 82 ? -6.938 -8.581 -5.394 1.00 88.88 82 LYS A O 1
ATOM 638 N N . ILE A 1 83 ? -7.204 -6.355 -5.183 1.00 91.88 83 ILE A N 1
ATOM 639 C CA . ILE A 1 83 ? -7.456 -6.114 -6.613 1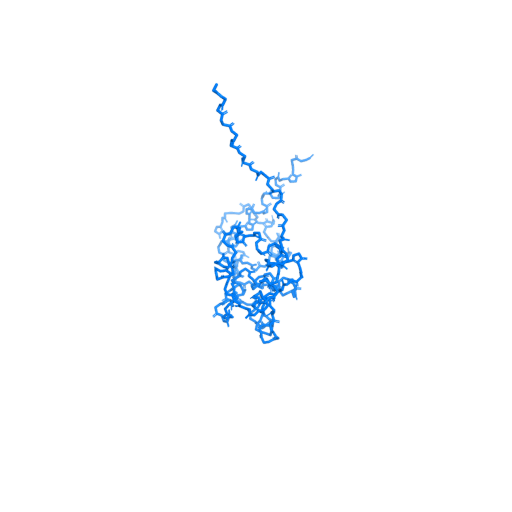.00 91.88 83 ILE A CA 1
ATOM 640 C C . ILE A 1 83 ? -6.288 -6.527 -7.515 1.00 91.88 83 ILE A C 1
ATOM 642 O O . ILE A 1 83 ? -6.485 -6.667 -8.715 1.00 91.88 83 ILE A O 1
ATOM 646 N N . ALA A 1 84 ? -5.082 -6.736 -6.972 1.00 89.25 84 ALA A N 1
ATOM 647 C CA . ALA A 1 84 ? -3.945 -7.247 -7.738 1.00 89.25 84 ALA A CA 1
ATOM 648 C C . ALA A 1 84 ? -4.270 -8.574 -8.449 1.00 89.25 84 ALA A C 1
ATOM 650 O O . ALA A 1 84 ? -3.749 -8.836 -9.524 1.00 89.25 84 ALA A O 1
ATOM 651 N N . ALA A 1 85 ? -5.195 -9.378 -7.909 1.00 88.00 85 ALA A N 1
ATOM 652 C CA . ALA A 1 85 ? -5.683 -10.588 -8.574 1.00 88.00 85 ALA A CA 1
ATOM 653 C C . ALA A 1 85 ? -6.458 -10.311 -9.881 1.00 88.00 85 ALA A C 1
ATOM 655 O O . ALA A 1 85 ? -6.582 -11.200 -10.717 1.00 88.00 85 ALA A O 1
ATOM 656 N N . ARG A 1 86 ? -6.982 -9.091 -10.057 1.00 86.81 86 ARG A N 1
ATOM 657 C CA . ARG A 1 86 ? -7.734 -8.634 -11.239 1.00 86.81 86 ARG A CA 1
ATOM 658 C C . ARG A 1 86 ? -6.849 -7.916 -12.264 1.00 86.81 86 ARG A C 1
ATOM 660 O O . ARG A 1 86 ? -7.299 -7.670 -13.376 1.00 86.81 86 ARG A O 1
ATOM 667 N N . LEU A 1 87 ? -5.619 -7.563 -11.887 1.00 86.75 87 LEU A N 1
ATOM 668 C CA . LEU A 1 87 ? -4.689 -6.770 -12.689 1.00 86.75 87 LEU A CA 1
ATOM 669 C C . LEU A 1 87 ? -3.470 -7.631 -13.060 1.00 86.75 87 LEU A C 1
ATOM 671 O O . LEU A 1 87 ? -2.498 -7.680 -12.297 1.00 86.75 87 LEU A O 1
ATOM 675 N N . PRO A 1 88 ? -3.505 -8.352 -14.197 1.00 80.19 88 PRO A N 1
ATOM 676 C CA . PRO A 1 88 ? -2.401 -9.216 -14.597 1.00 80.19 88 PRO A CA 1
ATOM 677 C C . PRO A 1 88 ? -1.114 -8.394 -14.753 1.00 80.19 88 PRO A C 1
ATOM 679 O O . PRO A 1 88 ? -1.109 -7.333 -15.366 1.00 80.19 88 PRO A O 1
ATOM 682 N N . GLY A 1 89 ? -0.019 -8.870 -14.157 1.00 78.31 89 GLY A N 1
ATOM 683 C CA . GLY A 1 89 ? 1.265 -8.155 -14.151 1.00 78.31 89 GLY A CA 1
ATOM 684 C C . GLY A 1 89 ? 1.409 -7.082 -13.062 1.00 78.31 89 GLY A C 1
ATOM 685 O O . GLY A 1 89 ? 2.496 -6.530 -12.896 1.00 78.31 89 GLY A O 1
ATOM 686 N N . ARG A 1 90 ? 0.373 -6.807 -12.252 1.00 85.56 90 ARG A N 1
ATOM 687 C CA . ARG A 1 90 ? 0.452 -5.848 -11.135 1.00 85.56 90 ARG A CA 1
ATOM 688 C C . ARG A 1 90 ? 0.523 -6.552 -9.789 1.00 85.56 90 ARG A C 1
ATOM 690 O O . ARG A 1 90 ? -0.426 -7.170 -9.322 1.00 85.56 90 ARG A O 1
ATOM 697 N N . GLY A 1 91 ? 1.654 -6.392 -9.106 1.00 86.81 91 GLY A N 1
ATOM 698 C CA . GLY A 1 91 ? 1.803 -6.868 -7.733 1.00 86.81 91 GLY A CA 1
ATOM 699 C C . GLY A 1 91 ? 0.969 -6.057 -6.719 1.00 86.81 91 GLY A C 1
ATOM 700 O O . GLY A 1 91 ? 0.721 -4.867 -6.937 1.00 86.81 91 GLY A O 1
ATOM 701 N N . PRO A 1 92 ? 0.622 -6.637 -5.552 1.00 89.31 92 PRO A N 1
ATOM 702 C CA . PRO A 1 92 ? -0.104 -5.948 -4.475 1.00 89.31 92 PRO A CA 1
ATOM 703 C C . PRO A 1 92 ? 0.537 -4.632 -4.009 1.00 89.31 92 PRO A C 1
ATOM 705 O O . PRO A 1 92 ? -0.163 -3.679 -3.664 1.00 89.31 92 PRO A O 1
ATOM 708 N N . GLU A 1 93 ? 1.872 -4.559 -3.990 1.00 87.81 93 GLU A N 1
ATOM 709 C CA . GLU A 1 93 ? 2.583 -3.326 -3.631 1.00 87.81 93 GLU A CA 1
ATOM 710 C C . GLU A 1 93 ? 2.541 -2.278 -4.746 1.00 87.81 93 GLU A C 1
ATOM 712 O O . GLU A 1 93 ? 2.379 -1.100 -4.443 1.00 87.81 93 GLU A O 1
ATOM 717 N N . ALA A 1 94 ? 2.606 -2.679 -6.020 1.00 87.81 94 ALA A N 1
ATOM 718 C CA . ALA A 1 94 ? 2.469 -1.749 -7.143 1.00 87.81 94 ALA A CA 1
ATOM 719 C C . ALA A 1 94 ? 1.079 -1.095 -7.143 1.00 87.81 94 ALA A C 1
ATOM 721 O O . ALA A 1 94 ? 0.965 0.123 -7.252 1.00 87.81 94 ALA A O 1
ATOM 722 N N . VAL A 1 95 ? 0.038 -1.900 -6.917 1.00 91.44 95 VAL A N 1
ATOM 723 C CA . VAL A 1 95 ? -1.350 -1.455 -6.728 1.00 91.44 95 VAL A CA 1
ATOM 724 C C . VAL A 1 95 ? -1.465 -0.442 -5.585 1.00 91.44 95 VAL A C 1
ATOM 726 O O . VAL A 1 95 ? -2.048 0.624 -5.756 1.00 91.44 95 VAL A O 1
ATOM 729 N N . LYS A 1 96 ? -0.861 -0.734 -4.426 1.00 90.06 96 LYS A N 1
ATOM 730 C CA . LYS A 1 96 ? -0.857 0.176 -3.271 1.00 90.06 96 LYS A CA 1
ATOM 731 C C . LYS A 1 96 ? -0.163 1.502 -3.584 1.00 90.06 96 LYS A C 1
ATOM 733 O O . LYS A 1 96 ? -0.665 2.560 -3.212 1.00 90.06 96 LYS A O 1
ATOM 738 N N . LEU A 1 97 ? 1.011 1.441 -4.212 1.00 89.62 97 LEU A N 1
ATOM 739 C CA . LEU A 1 97 ? 1.779 2.628 -4.578 1.00 89.62 97 LEU A CA 1
ATOM 740 C C . LEU A 1 97 ? 0.993 3.496 -5.557 1.00 89.62 97 LEU A C 1
ATOM 742 O O . LEU A 1 97 ? 0.877 4.696 -5.320 1.00 89.62 97 LEU A O 1
ATOM 746 N N . LYS A 1 98 ? 0.385 2.890 -6.583 1.00 91.50 98 LYS A N 1
ATOM 747 C CA . LYS A 1 98 ? -0.407 3.640 -7.555 1.00 91.50 98 LYS A CA 1
ATOM 748 C C . LYS A 1 98 ? -1.669 4.236 -6.946 1.00 91.50 98 LYS A C 1
ATOM 750 O O . LYS A 1 98 ? -1.959 5.400 -7.182 1.00 91.50 98 LYS A O 1
ATOM 755 N N . ALA A 1 99 ? -2.390 3.488 -6.116 1.00 91.00 99 ALA A N 1
ATOM 756 C CA . ALA A 1 99 ? -3.551 4.022 -5.414 1.00 91.00 99 ALA A CA 1
ATOM 757 C C . ALA A 1 99 ? -3.186 5.221 -4.524 1.00 91.00 99 ALA A C 1
ATOM 759 O O . ALA A 1 99 ? -3.904 6.215 -4.514 1.00 91.00 99 ALA A O 1
ATOM 760 N N . ASN A 1 100 ? -2.043 5.165 -3.831 1.00 89.50 100 ASN A N 1
ATOM 761 C CA . ASN A 1 100 ? -1.541 6.297 -3.053 1.00 89.50 100 ASN A CA 1
ATOM 762 C C . ASN A 1 100 ? -1.203 7.509 -3.935 1.00 89.50 100 ASN A C 1
ATOM 764 O O . ASN A 1 100 ? -1.526 8.629 -3.553 1.00 89.50 100 ASN A O 1
ATOM 768 N N . GLU A 1 101 ? -0.568 7.292 -5.090 1.00 90.00 101 GLU A N 1
ATOM 769 C CA . GLU A 1 101 ? -0.266 8.340 -6.078 1.00 90.00 101 GLU A CA 1
ATOM 770 C C . GLU A 1 101 ? -1.548 9.009 -6.600 1.00 90.00 101 GLU A C 1
ATOM 772 O O . GLU A 1 101 ? -1.603 10.227 -6.726 1.00 90.00 101 GLU A O 1
ATOM 777 N N . LEU A 1 102 ? -2.603 8.219 -6.823 1.00 89.31 102 LEU A N 1
ATOM 778 C CA . LEU A 1 102 ? -3.927 8.685 -7.247 1.00 89.31 102 LEU A CA 1
ATOM 779 C C . LEU A 1 102 ? -4.782 9.242 -6.091 1.00 89.31 102 LEU A C 1
ATOM 781 O O . LEU A 1 102 ? -5.909 9.677 -6.312 1.00 89.31 102 LEU A O 1
ATOM 785 N N . GLY A 1 103 ? -4.293 9.205 -4.847 1.00 88.44 103 GLY A N 1
ATOM 786 C CA . GLY A 1 103 ? -5.047 9.636 -3.664 1.00 88.44 103 GLY A CA 1
ATOM 787 C C . GLY A 1 103 ? -6.211 8.714 -3.269 1.00 88.44 103 GLY A C 1
ATOM 788 O O . GLY A 1 103 ? -7.006 9.067 -2.395 1.00 88.44 103 GLY A O 1
ATOM 789 N N . ILE A 1 104 ? -6.308 7.522 -3.860 1.00 88.94 104 ILE A N 1
ATOM 790 C CA . ILE A 1 104 ? -7.364 6.547 -3.589 1.00 88.94 104 ILE A CA 1
ATOM 791 C C . ILE A 1 104 ? -7.044 5.839 -2.273 1.00 88.94 104 ILE A C 1
ATOM 793 O O . ILE A 1 104 ? -6.083 5.075 -2.148 1.00 88.94 104 ILE A O 1
ATOM 797 N N . LYS A 1 105 ? -7.873 6.082 -1.258 1.00 83.69 105 LYS A N 1
ATOM 798 C CA . LYS A 1 105 ? -7.713 5.458 0.055 1.00 83.69 105 LYS A CA 1
ATOM 799 C C . LYS A 1 105 ? -8.519 4.173 0.128 1.00 83.69 105 LYS A C 1
ATOM 801 O O . LYS A 1 105 ? -9.701 4.142 -0.201 1.00 83.69 105 LYS A O 1
ATOM 806 N N . PHE A 1 106 ? -7.879 3.129 0.638 1.00 83.56 106 PHE A N 1
ATOM 807 C CA . PHE A 1 106 ? -8.586 1.929 1.052 1.00 83.56 106 PHE A CA 1
ATOM 808 C C . PHE A 1 106 ? -9.489 2.282 2.239 1.00 83.56 106 PHE A C 1
ATOM 810 O O . PHE A 1 106 ? -8.994 2.707 3.285 1.00 83.56 106 PHE A O 1
ATOM 817 N N . GLN A 1 107 ? -10.801 2.136 2.068 1.00 74.88 107 GLN A N 1
ATOM 818 C CA . GLN A 1 107 ? -11.795 2.431 3.104 1.00 74.88 107 GLN A CA 1
ATOM 819 C C . GLN A 1 107 ? -11.927 1.278 4.108 1.00 74.88 107 GLN A C 1
ATOM 821 O O . GLN A 1 107 ? -12.359 1.487 5.242 1.00 74.88 107 GLN A O 1
ATOM 826 N N . GLY A 1 108 ? -11.399 0.107 3.745 1.00 65.50 108 GLY A N 1
ATOM 827 C CA . GLY A 1 108 ? -11.074 -0.957 4.676 1.00 65.50 108 GLY A CA 1
ATOM 828 C C . GLY A 1 108 ? -12.019 -2.147 4.619 1.00 65.50 108 GLY A C 1
ATOM 829 O O . GLY A 1 108 ? -13.232 -2.007 4.567 1.00 65.50 108 GLY A O 1
ATOM 830 N N . ASP A 1 109 ? -11.412 -3.321 4.764 1.00 66.12 109 ASP A N 1
ATOM 831 C CA . ASP A 1 109 ? -11.977 -4.446 5.506 1.00 66.12 109 ASP A CA 1
ATOM 832 C C . ASP A 1 109 ? -11.886 -4.086 7.006 1.00 66.12 109 ASP A C 1
ATOM 834 O O . ASP A 1 109 ? -11.017 -3.296 7.398 1.00 66.12 109 ASP A O 1
ATOM 838 N N . ASP A 1 110 ? -12.741 -4.641 7.861 1.00 59.75 110 ASP A N 1
ATOM 839 C CA . ASP A 1 110 ? -13.071 -4.163 9.224 1.00 59.75 110 ASP A CA 1
ATOM 840 C C . ASP A 1 110 ? -11.866 -3.928 10.196 1.00 59.75 110 ASP A C 1
ATOM 842 O O . ASP A 1 110 ? -11.964 -3.287 11.250 1.00 59.75 110 ASP A O 1
ATOM 846 N N . LEU A 1 111 ? -10.677 -4.421 9.828 1.00 61.34 111 LEU A N 1
ATOM 847 C CA . LEU A 1 111 ? -9.382 -4.246 10.502 1.00 61.34 111 LEU A CA 1
ATOM 848 C C . LEU A 1 111 ? -8.616 -2.961 10.138 1.00 61.34 111 LEU A C 1
ATOM 850 O O . LEU A 1 111 ? -7.853 -2.465 10.968 1.00 61.34 111 LEU A O 1
ATOM 854 N N . TYR A 1 112 ? -8.780 -2.446 8.916 1.00 63.53 112 TYR A N 1
ATOM 855 C CA . TYR A 1 112 ? -7.994 -1.329 8.368 1.00 63.53 112 TYR A CA 1
ATOM 856 C C . TYR A 1 112 ? -8.798 -0.040 8.183 1.00 63.53 112 TYR A C 1
ATOM 858 O O . TYR A 1 112 ? -8.204 0.994 7.877 1.00 63.53 112 TYR A O 1
ATOM 866 N N . ARG A 1 113 ? -10.119 -0.076 8.413 1.00 76.25 113 ARG A N 1
ATOM 867 C CA . ARG A 1 113 ? -10.964 1.124 8.446 1.00 76.25 113 ARG A CA 1
ATOM 868 C C . ARG A 1 113 ? -10.388 2.139 9.439 1.00 76.25 113 ARG A C 1
ATOM 870 O O . ARG A 1 113 ? -10.108 1.796 10.592 1.00 76.25 113 ARG A O 1
ATOM 877 N N . VAL A 1 114 ? -10.228 3.387 9.006 1.00 80.19 114 VAL A N 1
ATOM 878 C CA . VAL A 1 114 ? -9.737 4.490 9.849 1.00 80.19 114 VAL A CA 1
ATOM 879 C C . VAL A 1 114 ? -10.667 4.663 11.052 1.00 80.19 114 VAL A C 1
ATOM 881 O O . VAL A 1 114 ? -11.881 4.555 10.909 1.00 80.19 114 VAL A O 1
ATOM 884 N N . TRP A 1 115 ? -10.103 4.848 12.247 1.00 85.19 115 TRP A N 1
ATOM 885 C CA . TRP A 1 115 ? -10.881 5.160 13.450 1.00 85.19 115 TRP A CA 1
ATOM 886 C C . TRP A 1 115 ? -11.308 6.626 13.407 1.00 85.19 115 TRP A C 1
ATOM 888 O O . TRP A 1 115 ? -10.449 7.497 13.258 1.00 85.19 115 TRP A O 1
ATOM 898 N N . SER A 1 116 ? -12.614 6.858 13.500 1.00 87.81 116 SER A N 1
ATOM 899 C CA . SER A 1 116 ? -13.229 8.189 13.567 1.00 87.81 116 SER A CA 1
ATOM 900 C C . SER A 1 116 ? -12.913 8.892 14.891 1.00 87.81 116 SER A C 1
ATOM 902 O O . SER A 1 116 ? -12.497 8.250 15.862 1.00 87.81 116 SER A O 1
ATOM 904 N N . GLU A 1 117 ? -13.085 10.213 14.938 1.00 85.25 117 GLU A N 1
ATOM 905 C CA . GLU A 1 117 ? -12.854 11.001 16.155 1.00 85.25 117 GLU A CA 1
ATOM 906 C C . GLU A 1 117 ? -13.808 10.588 17.282 1.00 85.25 117 GLU A C 1
ATOM 908 O O . GLU A 1 117 ? -13.400 10.495 18.443 1.00 85.25 117 GLU A O 1
ATOM 913 N N . GLU A 1 118 ? -15.048 10.240 16.941 1.00 88.56 118 GLU A N 1
ATOM 914 C CA . GLU A 1 118 ? -16.051 9.734 17.871 1.00 88.56 118 GLU A CA 1
ATOM 915 C C . GLU A 1 118 ? -15.623 8.383 18.453 1.00 88.56 118 GLU A C 1
ATOM 917 O O . GLU A 1 118 ? -15.668 8.184 19.668 1.00 88.56 118 GLU A O 1
ATOM 922 N N . GLU A 1 119 ? -15.136 7.461 17.613 1.00 92.12 119 GLU A N 1
ATOM 923 C CA . GLU A 1 119 ? -14.633 6.161 18.073 1.00 92.12 119 GLU A CA 1
ATOM 924 C C . GLU A 1 119 ? -13.395 6.316 18.972 1.00 92.12 119 GLU A C 1
ATOM 926 O O . GLU A 1 119 ? -13.268 5.604 19.974 1.00 92.12 119 GLU A O 1
ATOM 931 N N . TRP A 1 120 ? -12.489 7.249 18.654 1.00 92.69 120 TRP A N 1
ATOM 932 C CA . TRP A 1 120 ? -11.345 7.568 19.515 1.00 92.69 120 TRP A CA 1
ATOM 933 C C . TRP A 1 120 ? -11.777 8.157 20.854 1.00 92.69 120 TRP A C 1
ATOM 935 O O . TRP A 1 120 ? -11.237 7.761 21.888 1.00 92.69 120 TRP A O 1
ATOM 945 N N . THR A 1 121 ? -12.761 9.053 20.849 1.00 92.00 121 THR A N 1
ATOM 946 C CA . THR A 1 121 ? -13.309 9.677 22.059 1.00 92.00 121 THR A CA 1
ATOM 947 C C . THR A 1 121 ? -13.982 8.635 22.950 1.00 92.00 121 THR A C 1
ATOM 949 O O . THR A 1 121 ? -13.682 8.544 24.144 1.00 92.00 121 THR A O 1
ATOM 952 N N . LEU A 1 122 ? -14.813 7.770 22.363 1.00 94.19 122 LEU A N 1
ATOM 953 C CA . LEU A 1 122 ? -15.464 6.670 23.070 1.00 94.19 122 LEU A CA 1
ATOM 954 C C . LEU A 1 122 ? -14.435 5.692 23.654 1.00 94.19 122 LEU A C 1
ATOM 956 O O . LEU A 1 122 ? -14.572 5.247 24.798 1.00 94.19 122 LEU A O 1
ATOM 960 N N . LEU A 1 123 ? -13.368 5.384 22.904 1.00 93.69 123 LEU A N 1
ATOM 961 C CA . LEU A 1 123 ? -12.273 4.548 23.390 1.00 93.69 123 LEU A CA 1
ATOM 962 C C . LEU A 1 123 ? -11.539 5.223 24.548 1.00 93.69 123 LEU A C 1
ATOM 964 O O . LEU A 1 123 ? -11.256 4.552 25.535 1.00 93.69 123 LEU A O 1
ATOM 968 N N . ALA A 1 124 ? -11.251 6.522 24.458 1.00 91.75 124 ALA A N 1
ATOM 969 C CA . ALA A 1 124 ? -10.556 7.271 25.499 1.00 91.75 124 ALA A CA 1
ATOM 970 C C . ALA A 1 124 ? -11.333 7.258 26.824 1.00 91.75 124 ALA A C 1
ATOM 972 O O . ALA A 1 124 ? -10.745 6.986 27.871 1.00 91.75 124 ALA A O 1
ATOM 973 N N . GLN A 1 125 ? -12.654 7.435 26.776 1.00 92.94 125 GLN A N 1
ATOM 974 C CA . GLN A 1 125 ? -13.521 7.378 27.958 1.00 92.94 125 GLN A CA 1
ATOM 975 C C . GLN A 1 125 ? -13.580 5.974 28.588 1.00 92.94 125 GLN A C 1
ATOM 977 O O . GLN A 1 125 ? -13.726 5.843 29.799 1.00 92.94 125 GLN A O 1
ATOM 982 N N . ASN A 1 126 ? -13.408 4.913 27.789 1.00 92.94 126 ASN A N 1
ATOM 983 C CA . ASN A 1 126 ? -13.663 3.530 28.210 1.00 92.94 126 ASN A CA 1
ATOM 984 C C . ASN A 1 126 ? -12.420 2.613 28.195 1.00 92.94 126 ASN A C 1
ATOM 986 O O . ASN A 1 126 ? -12.519 1.406 28.428 1.00 92.94 126 ASN A O 1
ATOM 990 N N . HIS A 1 127 ? -11.217 3.146 27.953 1.00 89.06 127 HIS A N 1
ATOM 991 C CA . HIS A 1 127 ? -9.990 2.362 27.730 1.00 89.06 127 HIS A CA 1
ATOM 992 C C . HIS A 1 127 ? -9.514 1.533 28.940 1.00 89.06 127 HIS A C 1
ATOM 994 O O . HIS A 1 127 ? -8.589 0.713 28.805 1.00 89.06 127 HIS A O 1
ATOM 1000 N N . LEU A 1 128 ? -10.087 1.744 30.128 1.00 90.69 128 LEU A N 1
ATOM 1001 C CA . LEU A 1 128 ? -9.803 0.984 31.349 1.00 90.69 128 LEU A CA 1
ATOM 1002 C C . LEU A 1 128 ? -10.714 -0.239 31.515 1.00 90.69 128 LEU A C 1
ATOM 1004 O O . LEU A 1 128 ? -10.300 -1.194 32.167 1.00 90.69 128 LEU A O 1
ATOM 1008 N N . LEU A 1 129 ? -11.874 -0.281 30.851 1.00 93.12 129 LEU A N 1
ATOM 1009 C CA . LEU A 1 129 ? -12.835 -1.377 30.988 1.00 93.12 129 LEU A CA 1
ATOM 1010 C C . LEU A 1 129 ? -12.241 -2.748 30.611 1.00 93.12 129 LEU A C 1
ATOM 1012 O O . LEU A 1 129 ? -11.351 -2.836 29.748 1.00 93.12 129 LEU A O 1
ATOM 1016 N N . PRO A 1 130 ? -12.746 -3.855 31.188 1.00 94.19 130 PRO A N 1
ATOM 1017 C CA . PRO A 1 130 ? -12.421 -5.197 30.719 1.00 94.19 130 PRO A CA 1
ATOM 1018 C C . PRO A 1 130 ? -12.667 -5.319 29.216 1.00 94.19 130 PRO A C 1
ATOM 1020 O O . PRO A 1 130 ? -13.609 -4.743 28.674 1.00 94.19 130 PRO A O 1
ATOM 1023 N N . PHE A 1 131 ? -11.817 -6.072 28.518 1.00 92.69 131 PHE A N 1
ATOM 1024 C CA . PHE A 1 131 ? -11.879 -6.131 27.057 1.00 92.69 131 PHE A CA 1
ATOM 1025 C C . PHE A 1 131 ? -13.230 -6.644 26.530 1.00 92.69 131 PHE A C 1
ATOM 1027 O O . PHE A 1 131 ? -13.670 -6.178 25.489 1.00 92.69 131 PHE A O 1
ATOM 1034 N N . ALA A 1 132 ? -13.911 -7.536 27.259 1.00 92.31 132 ALA A N 1
ATOM 1035 C CA . ALA A 1 132 ? -15.258 -7.993 26.913 1.00 92.31 132 ALA A CA 1
ATOM 1036 C C . ALA A 1 132 ? -16.267 -6.830 26.837 1.00 92.31 132 ALA A C 1
ATOM 1038 O O . ALA A 1 132 ? -16.882 -6.636 25.796 1.00 92.31 132 ALA A O 1
ATOM 1039 N N . ARG A 1 133 ? -16.334 -5.988 27.878 1.00 92.88 133 ARG A N 1
ATOM 1040 C CA . ARG A 1 133 ? -17.192 -4.791 27.909 1.00 92.88 133 ARG A CA 1
ATOM 1041 C C . ARG A 1 133 ? -16.785 -3.749 26.879 1.00 92.88 133 ARG A C 1
ATOM 1043 O O . ARG A 1 133 ? -17.629 -3.169 26.215 1.00 92.88 133 ARG A O 1
ATOM 1050 N N . LEU A 1 134 ? -15.480 -3.548 26.693 1.00 93.19 134 LEU A N 1
ATOM 1051 C CA . LEU A 1 134 ? -14.992 -2.619 25.678 1.00 93.19 134 LEU A CA 1
ATOM 1052 C C . LEU A 1 134 ? -15.432 -3.038 24.268 1.00 93.19 134 LEU A C 1
ATOM 1054 O O . LEU A 1 134 ? -15.697 -2.183 23.438 1.00 93.19 134 LEU A O 1
ATOM 1058 N N . ARG A 1 135 ? -15.523 -4.342 23.987 1.00 93.94 135 ARG A N 1
ATOM 1059 C CA . ARG A 1 135 ? -16.003 -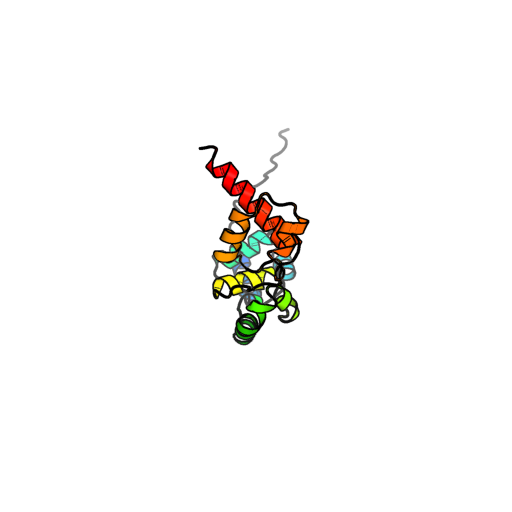4.836 22.692 1.00 93.94 135 ARG A CA 1
ATOM 1060 C C . ARG A 1 135 ? -17.481 -4.567 22.447 1.00 93.94 135 ARG A C 1
ATOM 1062 O O . ARG A 1 135 ? -17.839 -4.339 21.299 1.00 93.94 135 ARG A O 1
ATOM 1069 N N . GLU A 1 136 ? -18.308 -4.600 23.487 1.00 93.81 136 GLU A N 1
ATOM 1070 C CA . GLU A 1 136 ? -19.741 -4.295 23.377 1.00 93.81 136 GLU A CA 1
ATOM 1071 C C . GLU A 1 136 ? -19.969 -2.859 22.878 1.00 93.81 136 GLU A C 1
ATOM 1073 O O . GLU A 1 136 ? -20.925 -2.612 22.153 1.00 93.81 136 GLU A O 1
ATOM 1078 N N . LEU A 1 137 ? -19.048 -1.935 23.182 1.00 93.25 137 LEU A N 1
ATOM 1079 C CA . LEU A 1 137 ? -19.100 -0.538 22.731 1.00 93.25 137 LEU A CA 1
ATOM 1080 C C . LEU A 1 137 ? -18.728 -0.339 21.252 1.00 93.25 137 LEU A C 1
ATOM 1082 O O . LEU A 1 137 ? -19.014 0.714 20.690 1.00 93.25 137 LEU A O 1
ATOM 1086 N N . PHE A 1 138 ? -18.099 -1.328 20.607 1.00 92.06 138 PHE A N 1
ATOM 1087 C CA . PHE A 1 138 ? -17.685 -1.251 19.201 1.00 92.06 138 PHE A CA 1
ATOM 1088 C C . PHE A 1 138 ? -18.198 -2.463 18.403 1.00 92.06 138 PHE A C 1
ATOM 1090 O O . PHE A 1 138 ? -17.392 -3.252 17.903 1.00 92.06 138 PHE A O 1
ATOM 1097 N N . PRO A 1 139 ? -19.527 -2.633 18.251 1.00 87.06 139 PRO A N 1
ATOM 1098 C CA . PRO A 1 139 ? -20.102 -3.790 17.560 1.00 87.06 139 PRO A CA 1
ATOM 1099 C C . PRO A 1 139 ? -19.759 -3.808 16.064 1.00 87.06 139 PRO A C 1
ATOM 1101 O O . PRO A 1 139 ? -19.610 -4.872 15.475 1.00 87.06 139 PRO A O 1
ATOM 1104 N N . GLN A 1 140 ? -19.552 -2.627 15.477 1.00 84.81 140 GLN A N 1
ATOM 1105 C CA . GLN A 1 140 ? -19.152 -2.425 14.081 1.00 84.81 140 GLN A CA 1
ATOM 1106 C C . GLN A 1 140 ? -17.636 -2.561 13.866 1.00 84.81 140 GLN A C 1
ATOM 1108 O O . GLN A 1 140 ? -17.113 -2.036 12.886 1.00 84.81 140 GLN A O 1
ATOM 1113 N N . ARG A 1 141 ? -16.887 -3.119 14.825 1.00 87.69 141 ARG A N 1
ATOM 1114 C CA . ARG A 1 141 ? -15.436 -3.301 14.723 1.00 87.69 141 ARG A CA 1
ATOM 1115 C C . ARG A 1 141 ? -15.051 -4.715 15.114 1.00 87.69 141 ARG A C 1
ATOM 1117 O O . ARG A 1 141 ? -15.407 -5.226 16.177 1.00 87.69 141 ARG A O 1
ATOM 1124 N N . SER A 1 142 ? -14.175 -5.300 14.315 1.00 88.06 142 SER A N 1
ATOM 1125 C CA . SER A 1 142 ? -13.544 -6.569 14.645 1.00 88.06 142 SER A CA 1
ATOM 1126 C C . SER A 1 142 ? -12.780 -6.512 15.975 1.00 88.06 142 SER A C 1
ATOM 1128 O O . SER A 1 142 ? -12.183 -5.501 16.366 1.00 88.06 142 SER A O 1
ATOM 1130 N N . ARG A 1 143 ? -12.715 -7.666 16.656 1.00 90.12 143 ARG A N 1
ATOM 1131 C CA . ARG A 1 143 ? -11.969 -7.854 17.915 1.00 90.12 143 ARG A CA 1
ATOM 1132 C C . ARG A 1 143 ? -10.546 -7.295 17.838 1.00 90.12 143 ARG A C 1
ATOM 1134 O O . ARG A 1 143 ? -10.082 -6.627 18.762 1.00 90.12 143 ARG A O 1
ATOM 1141 N N . ALA A 1 144 ? -9.840 -7.610 16.755 1.00 88.94 144 ALA A N 1
ATOM 1142 C CA . ALA A 1 144 ? -8.451 -7.213 16.580 1.00 88.94 144 ALA A CA 1
ATOM 1143 C C . ALA A 1 144 ? -8.312 -5.702 16.335 1.00 88.94 144 ALA A C 1
ATOM 1145 O O . ALA A 1 144 ? -7.386 -5.106 16.884 1.00 88.94 144 ALA A O 1
ATOM 1146 N N . SER A 1 145 ? -9.252 -5.065 15.624 1.00 89.50 145 SER A N 1
ATOM 1147 C CA . SER A 1 145 ? -9.271 -3.605 15.451 1.00 89.50 145 SER A CA 1
ATOM 1148 C C . SER A 1 145 ? -9.357 -2.880 16.800 1.00 89.50 145 SER A C 1
ATOM 1150 O O . SER A 1 145 ? -8.491 -2.063 17.117 1.00 89.50 145 SER A O 1
ATOM 1152 N N . VAL A 1 146 ? -10.308 -3.271 17.660 1.00 92.06 146 VAL A N 1
ATOM 1153 C CA . VAL A 1 146 ? -10.480 -2.696 19.012 1.00 92.06 146 VAL A CA 1
ATOM 1154 C C . VAL A 1 146 ? -9.249 -2.933 19.893 1.00 92.06 146 VAL A C 1
ATOM 1156 O O . VAL A 1 146 ? -8.789 -2.033 20.600 1.00 92.06 146 VAL A O 1
ATOM 1159 N N . SER A 1 147 ? -8.666 -4.135 19.838 1.00 92.12 147 SER A N 1
ATOM 1160 C CA . SER A 1 147 ? -7.448 -4.466 20.589 1.00 92.12 147 SER A CA 1
ATOM 1161 C C . SER A 1 147 ? -6.256 -3.595 20.171 1.00 92.12 147 SER A C 1
ATOM 1163 O O . SER A 1 147 ? -5.571 -3.017 21.023 1.00 92.12 147 SER A O 1
ATOM 1165 N N . MET A 1 148 ? -6.033 -3.441 18.860 1.00 90.88 148 MET A N 1
ATOM 11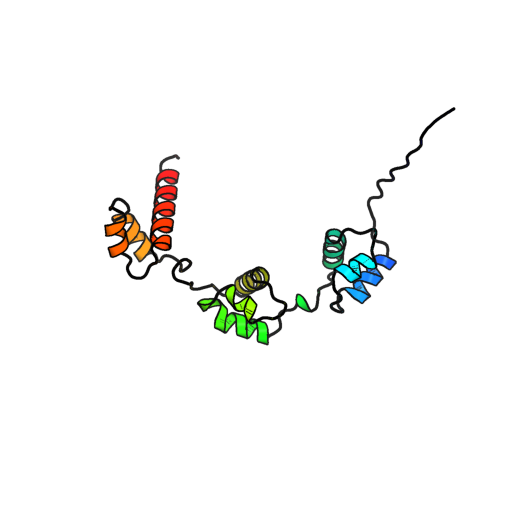66 C CA . MET A 1 148 ? -4.964 -2.603 18.319 1.00 90.88 148 MET A CA 1
ATOM 1167 C C . MET A 1 148 ? -5.168 -1.127 18.656 1.00 90.88 148 MET A C 1
ATOM 1169 O O . MET A 1 148 ? -4.210 -0.468 19.066 1.00 90.88 148 MET A O 1
ATOM 1173 N N . ALA A 1 149 ? -6.392 -0.613 18.528 1.00 90.75 149 ALA A N 1
ATOM 1174 C CA . ALA A 1 149 ? -6.713 0.768 18.868 1.00 90.75 149 ALA A CA 1
ATOM 1175 C C . ALA A 1 149 ? -6.443 1.059 20.350 1.00 90.75 149 ALA A C 1
ATOM 1177 O O . ALA A 1 149 ? -5.718 2.004 20.661 1.00 90.75 149 ALA A O 1
ATOM 1178 N N . ARG A 1 150 ? -6.887 0.183 21.266 1.00 93.38 150 ARG A N 1
ATOM 1179 C CA . ARG A 1 150 ? -6.600 0.304 22.709 1.00 93.38 150 ARG A CA 1
ATOM 1180 C C . ARG A 1 150 ? -5.100 0.308 23.002 1.00 93.38 150 ARG A C 1
ATOM 1182 O O . ARG A 1 150 ? -4.628 1.108 23.810 1.00 93.38 150 ARG A O 1
ATOM 1189 N N . ARG A 1 151 ? -4.335 -0.573 22.347 1.00 92.00 151 ARG A N 1
ATOM 1190 C CA . ARG A 1 151 ? -2.871 -0.624 22.487 1.00 92.00 151 ARG A CA 1
ATOM 1191 C C . ARG A 1 151 ? -2.217 0.676 22.010 1.00 92.00 151 ARG A C 1
ATOM 1193 O O . ARG A 1 151 ? -1.342 1.192 22.702 1.00 92.00 151 ARG A O 1
ATOM 1200 N N . ARG A 1 152 ? -2.637 1.206 20.854 1.00 89.75 152 ARG A N 1
ATOM 1201 C CA . ARG A 1 152 ? -2.142 2.479 20.297 1.00 89.75 152 ARG A CA 1
ATOM 1202 C C . ARG A 1 152 ? -2.466 3.656 21.212 1.00 89.75 152 ARG A C 1
ATOM 1204 O O . ARG A 1 152 ? -1.558 4.417 21.529 1.00 89.75 152 ARG A O 1
ATOM 1211 N N . PHE A 1 153 ? -3.710 3.745 21.686 1.00 91.19 153 PHE A N 1
ATOM 1212 C CA . PHE A 1 153 ? -4.155 4.776 22.623 1.00 91.19 153 PHE A CA 1
ATOM 1213 C C . PHE A 1 153 ? -3.279 4.799 23.879 1.00 91.19 153 PHE A C 1
ATOM 1215 O O . PHE A 1 153 ? -2.673 5.819 24.188 1.00 91.19 153 PHE A O 1
ATOM 1222 N N . ARG A 1 154 ? -3.108 3.646 24.542 1.00 89.00 154 ARG A N 1
ATOM 1223 C CA . ARG A 1 154 ? -2.260 3.534 25.740 1.00 89.00 154 ARG A CA 1
ATOM 1224 C C . ARG A 1 154 ? -0.814 3.927 25.461 1.00 89.00 154 ARG A C 1
ATOM 1226 O O . ARG A 1 154 ? -0.238 4.695 26.221 1.00 89.00 154 ARG A O 1
ATOM 1233 N N . ARG A 1 155 ? -0.227 3.428 24.366 1.00 88.00 155 ARG A N 1
ATOM 1234 C CA . ARG A 1 155 ? 1.155 3.763 23.997 1.00 88.00 155 ARG A CA 1
ATOM 1235 C C . ARG A 1 155 ? 1.341 5.273 23.845 1.00 88.00 155 ARG A C 1
ATOM 1237 O O . ARG A 1 155 ? 2.317 5.799 24.362 1.00 88.00 155 ARG A O 1
ATOM 1244 N N . ASN A 1 156 ? 0.418 5.945 23.162 1.00 85.31 156 ASN A N 1
ATOM 1245 C CA . ASN A 1 156 ? 0.494 7.387 22.947 1.00 85.31 156 ASN A CA 1
ATOM 1246 C C . ASN A 1 156 ? 0.243 8.162 24.251 1.00 85.31 156 ASN A C 1
ATOM 1248 O O . ASN A 1 156 ? 0.997 9.078 24.555 1.00 85.31 156 ASN A O 1
ATOM 1252 N N . MET A 1 157 ? -0.728 7.741 25.068 1.00 81.62 157 MET A N 1
ATOM 1253 C CA . MET A 1 157 ? -1.020 8.356 26.367 1.00 81.62 157 MET A CA 1
ATOM 1254 C C . MET A 1 157 ? 0.206 8.335 27.294 1.00 81.62 157 MET A C 1
ATOM 1256 O O . MET A 1 157 ? 0.601 9.375 27.810 1.00 81.62 157 MET A O 1
ATOM 1260 N N . TYR A 1 158 ? 0.875 7.187 27.453 1.00 62.81 158 TYR A N 1
ATOM 1261 C CA . TYR A 1 158 ? 2.061 7.066 28.318 1.00 62.81 158 TYR A CA 1
ATOM 1262 C C . TYR A 1 158 ? 3.358 7.609 27.696 1.00 62.81 158 TYR A C 1
ATOM 1264 O O . TYR A 1 158 ? 4.341 7.796 28.412 1.00 62.81 158 TYR A O 1
ATOM 1272 N N . ALA A 1 159 ? 3.393 7.841 26.381 1.00 67.88 159 ALA A N 1
ATOM 1273 C CA . ALA A 1 159 ? 4.508 8.527 25.730 1.00 67.88 159 ALA A CA 1
ATOM 1274 C C . ALA A 1 159 ? 4.460 10.044 25.980 1.00 67.88 159 ALA A C 1
ATOM 1276 O O . ALA A 1 159 ? 5.511 10.657 26.142 1.00 67.88 159 ALA A O 1
ATOM 1277 N N . SER A 1 160 ? 3.262 10.632 26.074 1.00 60.16 160 SER A N 1
ATOM 1278 C CA . SER A 1 160 ? 3.084 12.060 26.370 1.00 60.16 160 SER A CA 1
ATOM 1279 C C . SER A 1 160 ? 3.360 12.435 27.831 1.00 60.16 160 SER A C 1
ATOM 1281 O O . SER A 1 160 ? 3.720 13.572 28.088 1.00 60.16 160 SER A O 1
ATOM 1283 N N . HIS A 1 161 ? 3.245 11.497 28.779 1.00 52.78 161 HIS A N 1
ATOM 1284 C CA . HIS A 1 161 ? 3.522 11.728 30.212 1.00 52.78 161 HIS A CA 1
ATOM 1285 C C . HIS A 1 161 ? 5.006 11.546 30.596 1.00 52.78 161 HIS A C 1
ATOM 1287 O O . HIS A 1 161 ? 5.342 11.540 31.776 1.00 52.78 161 HIS A O 1
ATOM 1293 N N . ARG A 1 162 ? 5.891 11.311 29.616 1.00 47.84 162 ARG A N 1
ATOM 1294 C CA . ARG A 1 162 ? 7.329 11.050 29.821 1.00 47.84 162 ARG A CA 1
ATOM 1295 C C . ARG A 1 162 ? 8.248 12.181 29.329 1.00 47.84 162 ARG A C 1
ATOM 1297 O O . ARG A 1 162 ? 9.456 11.973 29.257 1.00 47.84 162 ARG A O 1
ATOM 1304 N N . LYS A 1 163 ? 7.680 13.330 28.968 1.00 42.75 163 LYS A N 1
ATOM 1305 C CA . LYS A 1 163 ? 8.387 14.582 28.670 1.00 42.75 163 LYS A CA 1
ATOM 1306 C C . LYS A 1 163 ? 8.020 15.609 29.726 1.00 42.75 163 LYS A C 1
ATOM 1308 O O . LYS A 1 163 ? 8.907 16.425 30.034 1.00 42.75 163 LYS A O 1
#

Secondary structure (DSSP, 8-state):
-------------PPPHHHHHHHHHHHTTT--HHHHHHH-TTS-HHHHHHHHHHTT---GGGS--HHHHHHHHHHHHHHGGGGGGGSTT--HHHHHHHHHHTT-----STTTSPPPHHHHHHHHHHTTS-HHHHHHT-TTS-HHHHHHHHHHHHHHHHHHTT-

Radius of gyration: 26.03 Å; chains: 1; bounding box: 82×28×59 Å